Protein 6ZI1 (pdb70)

Foldseek 3Di:
DKKKKAFDWDDDVVVLVVLQVLQVVLQFHDDDDRMTIHPDDDVVSVVVSVVSCVVPPCVVVTTPDMDMDHDDPDDDCPVVPVD/DKKKKAFDWDQVHCLVVLQVLLVVLVFHDDDDRITIHPDDDVVSVVVSVVSCVVPPCSVVTTDDMDMDHDDPDDDCCVVPVD

Nearest PDB structures (foldseek):
  6zi1-assembly1_BBB  TM=1.012E+00  e=2.605E-17  Haemophilus influenzae 86-028NP
  6zi1-assembly1_AAA  TM=9.890E-01  e=9.672E-16  Haemophilus influenzae 86-028NP
  6zn8-assembly2_E  TM=9.075E-01  e=2.129E-12  Haemophilus influenzae 86-028NP
  6zi0-assembly1_AAA-2  TM=9.167E-01  e=3.181E-12  Haemophilus influenzae 86-028NP
  7tbz-assembly1_A  TM=5.473E-01  e=1.347E+00  Homo sapiens

Solvent-accessible surface area: 8570 Å² total; per-residue (Å²): 65,19,21,0,0,0,1,49,34,59,90,104,136,128,7,52,88,52,1,15,60,15,0,63,148,42,45,3,103,132,39,10,23,10,1,5,6,9,124,116,89,82,99,62,21,9,95,102,0,0,59,11,0,88,136,43,96,98,1,39,162,10,4,158,21,0,50,1,3,58,5,37,107,64,45,87,36,9,116,74,1,124,161,58,21,21,0,0,0,1,52,42,84,114,106,149,22,70,82,73,1,13,60,15,0,64,150,40,41,2,85,128,36,10,21,6,1,6,0,6,108,117,90,83,123,62,19,16,108,90,0,0,43,24,0,76,124,45,96,81,1,39,158,5,3,137,28,1,46,1,3,59,5,48,93,74,45,82,22,10,102,89,5,126,164

B-factor: mean 63.96, std 23.35, range [32.15, 194.79]

Radius of gyration: 16.06 Å; Cα contacts (8 Å, |Δi|>4): 309; chains: 2; bounding box: 37×44×25 Å

Structure (mmCIF, N/CA/C/O backbone):
data_6ZI1
#
_entry.id   6ZI1
#
_cell.length_a   84.380
_cell.length_b   84.380
_cell.length_c   49.480
_cell.angle_alpha   90.000
_cell.angle_beta   90.000
_cell.angle_gamma   120.000
#
_symmetry.space_group_name_H-M   'P 3 2 1'
#
loop_
_entity.id
_entity.type
_entity.pdbx_description
1 polymer 'Endoribonuclease VapD'
2 water water
#
loop_
_atom_site.group_PDB
_atom_site.id
_atom_site.type_symbol
_atom_site.label_atom_id
_atom_site.label_alt_id
_atom_site.label_comp_id
_atom_site.label_asym_id
_atom_site.label_entity_id
_atom_site.label_seq_id
_atom_site.pdbx_PDB_ins_code
_atom_site.Cartn_x
_atom_site.Cartn_y
_atom_site.Cartn_z
_atom_site.occupancy
_atom_site.B_iso_or_equiv
_atom_site.auth_seq_id
_atom_site.auth_comp_id
_atom_site.auth_asym_id
_atom_site.auth_atom_id
_atom_site.pdbx_PDB_model_num
ATOM 1 N N . ALA A 1 2 ? 34.529 -21.999 3.764 1.000 70.608 0 ALA AAA N 1
ATOM 2 C CA . ALA A 1 2 ? 34.685 -23.132 4.739 1.000 69.993 0 ALA AAA CA 1
ATOM 3 C C . ALA A 1 2 ? 33.396 -23.960 4.798 1.000 60.817 0 ALA AAA C 1
ATOM 4 O O . ALA A 1 2 ? 32.363 -23.471 4.275 1.000 61.573 0 ALA AAA O 1
ATOM 6 N N . MET A 1 3 ? 33.448 -25.161 5.401 1.000 59.438 1 MET AAA N 1
ATOM 7 C CA . MET A 1 3 ? 32.256 -26.039 5.598 1.000 52.479 1 MET AAA CA 1
ATOM 8 C C . MET A 1 3 ? 31.553 -25.639 6.900 1.000 43.487 1 MET AAA C 1
ATOM 9 O O . MET A 1 3 ? 32.174 -25.785 7.950 1.000 41.770 1 MET AAA O 1
ATOM 14 N N . TYR A 1 4 ? 30.340 -25.075 6.810 1.000 38.851 2 TYR AAA N 1
ATOM 15 C CA . TYR A 1 4 ? 29.441 -24.775 7.955 1.000 40.037 2 TYR AAA CA 1
ATOM 16 C C . TYR A 1 4 ? 28.318 -25.805 7.960 1.000 38.097 2 TYR AAA C 1
ATOM 17 O O . TYR A 1 4 ? 27.988 -26.335 6.907 1.000 39.365 2 TYR AAA O 1
ATOM 26 N N . ALA A 1 5 ? 27.797 -26.100 9.148 1.000 38.745 3 ALA AAA N 1
ATOM 27 C CA . ALA A 1 5 ? 26.798 -27.151 9.406 1.000 38.110 3 ALA AAA CA 1
ATOM 28 C C . ALA A 1 5 ? 25.798 -26.618 10.422 1.000 40.739 3 ALA AAA C 1
ATOM 29 O O . ALA A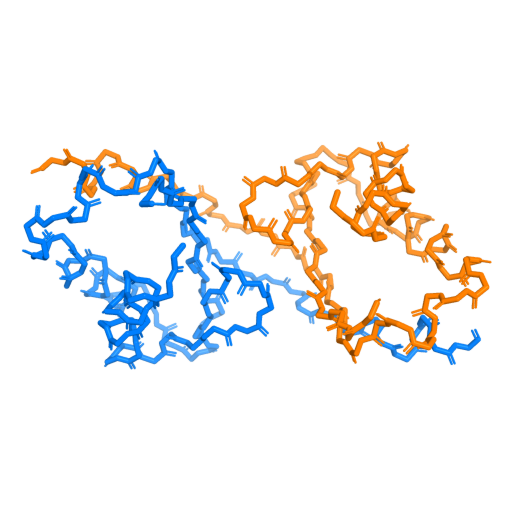 1 5 ? 26.177 -25.792 11.254 1.000 40.927 3 ALA AAA O 1
ATOM 31 N N . ILE A 1 6 ? 24.544 -27.026 10.289 1.000 38.583 4 ILE AAA N 1
ATOM 32 C CA . ILE A 1 6 ? 23.487 -26.726 11.281 1.000 37.013 4 ILE AAA CA 1
ATOM 33 C C . ILE A 1 6 ? 22.911 -28.071 11.711 1.000 40.306 4 ILE AAA C 1
ATOM 34 O O . ILE A 1 6 ? 22.722 -28.941 10.837 1.000 43.054 4 ILE AAA O 1
ATOM 39 N N . ALA A 1 7 ? 22.788 -28.288 13.020 1.000 42.098 5 ALA AAA N 1
ATOM 40 C CA . ALA A 1 7 ? 22.204 -29.519 13.594 1.000 43.665 5 ALA AAA CA 1
ATOM 41 C C . ALA A 1 7 ? 21.167 -29.098 14.621 1.000 46.755 5 ALA AAA C 1
ATOM 42 O O . ALA A 1 7 ? 21.416 -28.127 15.344 1.000 49.230 5 ALA AAA O 1
ATOM 44 N N . PHE A 1 8 ? 20.041 -29.793 14.693 1.000 50.133 6 PHE AAA N 1
ATOM 45 C CA . PHE A 1 8 ? 19.004 -29.460 15.697 1.000 50.609 6 PHE AAA CA 1
ATOM 46 C C . PHE A 1 8 ? 18.289 -30.716 16.217 1.000 51.766 6 PHE AAA C 1
ATOM 47 O O . PHE A 1 8 ? 18.460 -31.810 15.685 1.000 55.663 6 PHE AAA O 1
ATOM 55 N N . ASN A 1 9 ? 17.589 -30.528 17.333 1.000 57.475 7 ASN AAA N 1
ATOM 56 C CA . ASN A 1 9 ? 16.599 -31.450 17.940 1.000 59.936 7 ASN AAA CA 1
ATOM 57 C C . ASN A 1 9 ? 15.240 -30.746 17.874 1.000 56.425 7 ASN AAA C 1
ATOM 58 O O . ASN A 1 9 ? 15.166 -29.573 18.295 1.000 57.239 7 ASN AAA O 1
ATOM 63 N N . LEU A 1 10 ? 14.234 -31.437 17.339 1.000 60.051 8 LEU AAA N 1
ATOM 64 C CA . LEU A 1 10 ? 12.803 -31.022 17.274 1.000 74.753 8 LEU AAA CA 1
ATOM 65 C C . LEU A 1 10 ? 11.981 -31.791 18.319 1.000 72.555 8 LEU AAA C 1
ATOM 66 O O . LEU A 1 10 ? 12.455 -32.842 18.804 1.000 64.652 8 LEU AAA O 1
ATOM 71 N N . VAL A 1 11 ? 10.787 -31.286 18.632 1.000 85.429 9 VAL AAA N 1
ATOM 72 C CA . VAL A 1 11 ? 9.848 -31.876 19.636 1.000 102.606 9 VAL AAA CA 1
ATOM 73 C C . VAL A 1 11 ? 8.504 -32.193 18.974 1.000 118.537 9 VAL AAA C 1
ATOM 74 O O . VAL A 1 11 ? 7.732 -32.966 19.579 1.000 136.455 9 VAL AAA O 1
ATOM 78 N N . VAL A 1 12 ? 8.238 -31.611 17.797 1.000 127.893 10 VAL AAA N 1
ATOM 79 C CA . VAL A 1 12 ? 6.967 -31.753 17.022 1.000 131.174 10 VAL AAA CA 1
ATOM 80 C C . VAL A 1 12 ? 6.476 -33.207 17.100 1.000 133.837 10 VAL AAA C 1
ATOM 81 O O . VAL A 1 12 ? 7.341 -34.111 17.119 1.000 136.411 10 VAL AAA O 1
ATOM 85 N N . VAL A 1 23 ? 8.554 -35.677 13.274 1.000 119.565 21 VAL AAA N 1
ATOM 86 C CA . VAL A 1 23 ? 7.613 -35.339 12.163 1.000 122.975 21 VAL AAA CA 1
ATOM 87 C C . VAL A 1 23 ? 8.444 -35.024 10.907 1.000 126.320 21 VAL AAA C 1
ATOM 88 O O . VAL A 1 23 ? 9.694 -35.024 11.001 1.000 122.328 21 VAL AAA O 1
ATOM 92 N N . GLN A 1 24 ? 7.784 -34.842 9.758 1.000 119.798 22 GLN AAA N 1
ATOM 93 C CA . GLN A 1 24 ? 8.449 -34.623 8.447 1.000 110.304 22 GLN AAA CA 1
ATOM 94 C C . GLN A 1 24 ? 8.183 -33.199 7.934 1.000 102.709 22 GLN AAA C 1
ATOM 95 O O . GLN A 1 24 ? 9.084 -32.670 7.241 1.000 88.608 22 GLN AAA O 1
ATOM 101 N N . GLU A 1 25 ? 7.020 -32.603 8.239 1.000 93.294 23 GLU AAA N 1
ATOM 102 C CA . GLU A 1 25 ? 6.622 -31.266 7.711 1.000 92.792 23 GLU AAA CA 1
ATOM 103 C C . GLU A 1 25 ? 7.590 -30.188 8.228 1.000 97.107 23 GLU AAA C 1
ATOM 104 O O . GLU A 1 25 ? 8.204 -29.494 7.392 1.000 99.177 23 GLU AAA O 1
ATOM 110 N N . ALA A 1 26 ? 7.731 -30.048 9.547 1.000 88.209 24 ALA AAA N 1
ATOM 111 C CA . ALA A 1 26 ? 8.691 -29.118 10.187 1.000 87.507 24 ALA AAA CA 1
ATOM 112 C C . ALA A 1 26 ? 10.092 -29.311 9.584 1.000 73.104 24 ALA AAA C 1
ATOM 113 O O . ALA A 1 26 ? 10.717 -28.314 9.182 1.000 77.245 24 ALA AAA O 1
ATOM 115 N N . TYR A 1 27 ? 10.563 -30.553 9.498 1.000 70.361 25 TYR AAA N 1
ATOM 116 C CA . TYR A 1 27 ? 11.854 -30.909 8.851 1.000 71.136 25 TYR AAA CA 1
ATOM 117 C C . TYR A 1 27 ? 11.870 -30.401 7.401 1.000 69.668 25 TYR AAA C 1
ATOM 118 O O . TYR A 1 27 ? 12.952 -30.018 6.903 1.000 65.844 25 TYR AAA O 1
ATOM 127 N N . THR A 1 28 ? 10.704 -30.402 6.749 1.000 62.124 26 THR AAA N 1
ATOM 128 C CA . THR A 1 28 ? 10.503 -29.943 5.354 1.000 60.099 26 THR AAA CA 1
ATOM 129 C C . THR A 1 28 ? 10.631 -28.419 5.326 1.000 50.290 26 THR AAA C 1
ATOM 130 O O . THR A 1 28 ? 11.384 -27.912 4.483 1.000 54.773 26 THR AAA O 1
ATOM 134 N N . ASP A 1 29 ? 9.896 -27.722 6.186 1.000 50.100 27 ASP AAA N 1
ATOM 135 C CA . ASP A 1 29 ? 9.806 -26.239 6.165 1.000 54.947 27 ASP AAA CA 1
ATOM 136 C C . ASP A 1 29 ? 11.158 -25.651 6.579 1.000 51.204 27 ASP AAA C 1
ATOM 137 O O . ASP A 1 29 ? 11.558 -24.631 5.999 1.000 52.869 27 ASP AAA O 1
ATOM 142 N N . ILE A 1 30 ? 11.846 -26.286 7.529 1.000 48.681 28 ILE AAA N 1
ATOM 143 C CA . ILE A 1 30 ? 13.177 -25.815 8.006 1.000 48.890 28 ILE AAA CA 1
ATOM 144 C C . ILE A 1 30 ? 14.170 -26.044 6.867 1.000 42.493 28 ILE AAA C 1
ATOM 145 O O . ILE A 1 30 ? 14.800 -25.078 6.468 1.000 39.495 28 ILE AAA O 1
ATOM 150 N N . GLY A 1 31 ? 14.242 -27.274 6.346 1.000 43.315 29 GLY AAA N 1
ATOM 151 C CA . GLY A 1 31 ? 15.049 -27.657 5.170 1.000 40.036 29 GLY AAA CA 1
ATOM 152 C C . GLY A 1 31 ? 14.838 -26.704 4.006 1.000 40.916 29 GLY AAA C 1
ATOM 153 O O . GLY A 1 31 ? 15.832 -26.366 3.325 1.000 44.406 29 GLY AAA O 1
ATOM 154 N N . ALA A 1 32 ? 13.602 -26.256 3.787 1.000 40.450 30 ALA AAA N 1
ATOM 155 C CA . ALA A 1 32 ? 13.256 -25.318 2.695 1.000 46.922 30 ALA AAA CA 1
ATOM 156 C C . ALA A 1 32 ? 13.961 -23.981 2.947 1.000 46.874 30 ALA AAA C 1
ATOM 157 O O . ALA A 1 32 ? 14.644 -23.470 2.006 1.000 48.731 30 ALA AAA O 1
ATOM 159 N N . VAL A 1 33 ? 13.826 -23.432 4.164 1.000 45.540 31 VAL AAA N 1
ATOM 160 C CA . VAL A 1 33 ? 14.480 -22.136 4.530 1.000 43.672 31 VAL AAA CA 1
ATOM 161 C C . VAL A 1 33 ? 15.994 -22.302 4.365 1.000 40.540 31 VAL AAA C 1
ATOM 162 O O . VAL A 1 33 ? 16.638 -21.446 3.715 1.000 43.656 31 VAL AAA O 1
ATOM 166 N N . LEU A 1 34 ? 16.546 -23.394 4.880 1.000 38.133 32 LEU AAA N 1
ATOM 167 C CA . LEU A 1 34 ? 18.010 -23.602 4.862 1.000 38.692 32 LEU AAA CA 1
ATOM 168 C C . LEU A 1 34 ? 18.477 -23.796 3.422 1.000 39.013 32 LEU AAA C 1
ATOM 169 O O . LEU A 1 34 ? 19.543 -23.234 3.097 1.000 38.805 32 LEU AAA O 1
ATOM 1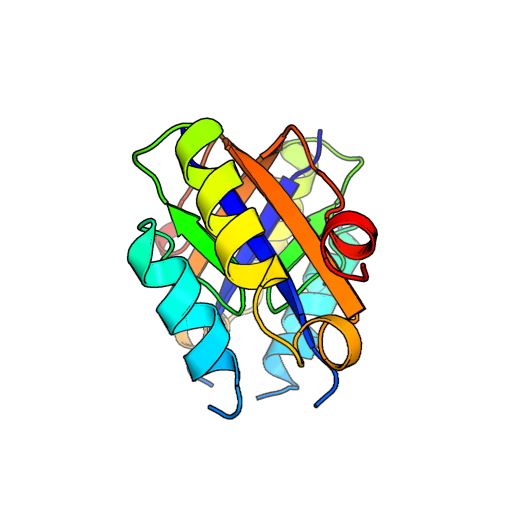74 N N . ALA A 1 35 ? 17.708 -24.499 2.571 1.000 37.123 33 ALA AAA N 1
ATOM 175 C CA . ALA A 1 35 ? 18.099 -24.731 1.158 1.000 37.999 33 ALA AAA CA 1
ATOM 176 C C . ALA A 1 35 ? 18.318 -23.384 0.445 1.000 38.648 33 ALA AAA C 1
ATOM 177 O O . ALA A 1 35 ? 19.271 -23.255 -0.351 1.000 40.530 33 ALA AAA O 1
ATOM 179 N N . LYS A 1 36 ? 17.492 -22.392 0.744 1.000 37.921 34 LYS AAA N 1
ATOM 180 C CA . LYS A 1 36 ? 17.618 -21.028 0.180 1.000 43.631 34 LYS AAA CA 1
ATOM 181 C C . LYS A 1 36 ? 19.033 -20.461 0.386 1.000 42.886 34 LYS AAA C 1
ATOM 182 O O . LYS A 1 36 ? 19.401 -19.595 -0.392 1.000 40.405 34 LYS AAA O 1
ATOM 188 N N . PHE A 1 37 ? 19.780 -20.890 1.414 1.000 41.408 35 PHE AAA N 1
ATOM 189 C CA . PHE A 1 37 ? 21.146 -20.388 1.722 1.000 40.830 35 PHE AAA CA 1
ATOM 190 C C . PHE A 1 37 ? 22.191 -21.482 1.463 1.000 42.581 35 PHE AAA C 1
ATOM 191 O O . PHE A 1 37 ? 23.326 -21.378 1.991 1.000 38.558 35 PHE AAA O 1
ATOM 199 N N . GLY A 1 38 ? 21.850 -22.483 0.644 1.000 42.981 36 GLY AAA N 1
ATOM 200 C CA . GLY A 1 38 ? 22.794 -23.545 0.226 1.000 45.009 36 GLY AAA CA 1
ATOM 201 C C . GLY A 1 38 ? 23.062 -24.624 1.285 1.000 45.034 36 GLY AAA C 1
ATOM 202 O O . GLY A 1 38 ? 24.032 -25.388 1.103 1.000 47.416 36 GLY AAA O 1
ATOM 203 N N . PHE A 1 39 ? 22.258 -24.727 2.344 1.000 44.773 37 PHE AAA N 1
ATOM 204 C CA . PHE A 1 39 ? 22.429 -25.776 3.384 1.000 44.186 37 PHE AAA CA 1
ATOM 205 C C . PHE A 1 39 ? 21.527 -26.964 3.071 1.000 48.819 37 PHE AAA C 1
ATOM 206 O O . PHE A 1 39 ? 20.299 -26.808 3.232 1.000 52.555 37 PHE AAA O 1
ATOM 214 N N . VAL A 1 40 ? 22.122 -28.105 2.705 1.000 51.402 38 VAL AAA N 1
ATOM 215 C CA . VAL A 1 40 ? 21.382 -29.332 2.281 1.000 55.989 38 VAL AAA CA 1
ATOM 216 C C . VAL A 1 40 ? 21.536 -30.417 3.362 1.000 50.348 38 VAL AAA C 1
ATOM 217 O O . VAL A 1 40 ? 22.616 -30.510 3.957 1.000 44.538 38 VAL AAA O 1
ATOM 221 N N . ARG A 1 41 ? 20.479 -31.184 3.646 1.000 50.173 39 ARG AAA N 1
ATOM 222 C CA . ARG A 1 41 ? 20.534 -32.297 4.635 1.000 55.551 39 ARG AAA CA 1
ATOM 223 C C . ARG A 1 41 ? 21.489 -33.384 4.113 1.000 52.746 39 ARG AAA C 1
ATOM 224 O O . ARG A 1 41 ? 21.242 -33.910 3.030 1.000 49.161 39 ARG AAA O 1
ATOM 232 N N . THR A 1 42 ? 22.547 -33.683 4.871 1.000 52.865 40 THR AAA N 1
ATOM 233 C CA . THR A 1 42 ? 23.730 -34.464 4.435 1.000 63.327 40 THR AAA CA 1
ATOM 234 C C . THR A 1 42 ? 23.681 -35.853 5.079 1.000 63.925 40 THR AAA C 1
ATOM 235 O O . THR A 1 42 ? 23.789 -36.825 4.332 1.000 73.302 40 THR AAA O 1
ATOM 239 N N . GLN A 1 43 ? 23.525 -35.940 6.401 1.000 68.265 41 GLN AAA N 1
ATOM 240 C CA . GLN A 1 43 ? 23.705 -37.212 7.156 1.000 74.455 41 GLN AAA CA 1
ATOM 241 C C . GLN A 1 43 ? 22.972 -37.109 8.493 1.000 79.884 41 GLN AAA C 1
ATOM 242 O O . GLN A 1 43 ? 23.610 -36.730 9.487 1.000 97.083 41 GLN AAA O 1
ATOM 248 N N . GLY A 1 44 ? 21.684 -37.447 8.498 1.000 82.743 42 GLY AAA N 1
ATOM 249 C CA . GLY A 1 44 ? 20.809 -37.350 9.676 1.000 83.139 42 GLY AAA CA 1
ATOM 250 C C . GLY A 1 44 ? 20.004 -36.075 9.613 1.000 79.124 42 GLY AAA C 1
ATOM 251 O O . GLY A 1 44 ? 19.495 -35.792 8.531 1.000 87.883 42 GLY AAA O 1
ATOM 252 N N . SER A 1 45 ? 19.909 -35.352 10.733 1.000 75.631 43 SER AAA N 1
ATOM 253 C CA . SER A 1 45 ? 19.301 -33.997 10.878 1.000 72.493 43 SER AAA CA 1
ATOM 254 C C . SER A 1 45 ? 20.399 -32.917 10.788 1.000 60.724 43 SER AAA C 1
ATOM 255 O O . SER A 1 45 ? 20.250 -31.837 11.416 1.000 61.699 43 SER AAA O 1
ATOM 258 N N . LEU A 1 46 ? 21.450 -33.216 10.021 1.000 53.673 44 LEU AAA N 1
ATOM 259 C CA . LEU A 1 46 ? 22.644 -32.370 9.781 1.000 53.972 44 LEU AAA CA 1
ATOM 260 C C . LEU A 1 46 ? 22.534 -31.695 8.403 1.000 51.095 44 LEU AAA C 1
ATOM 261 O O . LEU A 1 46 ? 22.534 -32.400 7.380 1.000 56.088 44 LEU AAA O 1
ATOM 266 N N . TYR A 1 47 ? 22.459 -30.368 8.368 1.000 45.076 45 TYR AAA N 1
ATOM 267 C CA . TYR A 1 47 ? 22.465 -29.572 7.118 1.000 43.779 45 TYR AAA CA 1
ATOM 268 C C . TYR A 1 47 ? 23.839 -28.925 6.942 1.000 42.227 45 TYR AAA C 1
ATOM 269 O O . TYR A 1 47 ? 24.328 -28.269 7.873 1.000 46.329 45 TYR AAA O 1
ATOM 278 N N . THR A 1 48 ? 24.449 -29.102 5.769 1.000 41.566 46 THR AAA N 1
ATOM 279 C CA . THR A 1 48 ? 25.791 -28.571 5.444 1.000 38.304 46 THR AAA CA 1
ATOM 280 C C . THR A 1 48 ? 25.771 -27.737 4.169 1.000 39.520 46 THR AAA C 1
ATOM 281 O O . THR A 1 48 ? 24.925 -27.960 3.296 1.000 43.016 46 THR AAA O 1
ATOM 285 N N . ASN A 1 49 ? 26.700 -26.792 4.133 1.000 42.187 47 ASN AAA N 1
ATOM 286 C CA . ASN A 1 49 ? 27.039 -25.904 3.006 1.000 41.093 47 ASN AAA CA 1
ATOM 287 C C . ASN A 1 49 ? 28.565 -25.844 2.987 1.000 48.089 47 ASN AAA C 1
ATOM 288 O O . ASN A 1 49 ? 29.150 -25.323 3.982 1.000 46.685 47 ASN AAA O 1
ATOM 293 N N . MET A 1 50 ? 29.180 -26.365 1.926 1.000 52.371 48 MET AAA N 1
ATOM 294 C CA . MET A 1 50 ? 30.654 -26.506 1.799 1.000 62.855 48 MET AAA CA 1
ATOM 295 C C . MET A 1 50 ? 3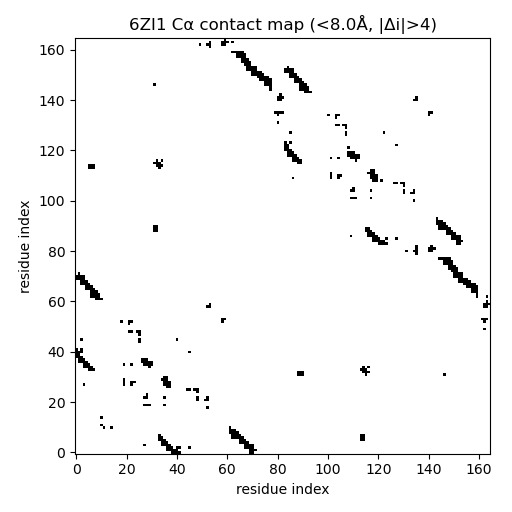1.268 -25.242 1.208 1.000 58.018 48 MET AAA C 1
ATOM 296 O O . MET A 1 50 ? 32.488 -25.206 1.083 1.000 63.713 48 MET AAA O 1
ATOM 301 N N . ASN A 1 51 ? 30.462 -24.248 0.854 1.000 62.634 49 ASN AAA N 1
ATOM 302 C CA . ASN A 1 51 ? 30.931 -23.119 0.016 1.000 70.948 49 ASN AAA CA 1
ATOM 303 C C . ASN A 1 51 ? 31.082 -21.886 0.895 1.000 76.423 49 ASN AAA C 1
ATOM 304 O O . ASN A 1 51 ? 32.226 -21.480 1.131 1.000 90.626 49 ASN AAA O 1
ATOM 309 N N . GLU A 1 52 ? 29.960 -21.363 1.386 1.000 70.225 50 GLU AAA N 1
ATOM 310 C CA . GLU A 1 52 ? 29.809 -19.936 1.758 1.000 66.085 50 GLU AAA CA 1
ATOM 311 C C . GLU A 1 52 ? 30.498 -19.676 3.109 1.000 62.002 50 GLU AAA C 1
ATOM 312 O O . GLU A 1 52 ? 31.134 -20.602 3.677 1.000 56.761 50 GLU AAA O 1
ATOM 318 N N . ASP A 1 53 ? 30.370 -18.434 3.580 1.000 51.407 51 ASP AAA N 1
ATOM 319 C CA . ASP A 1 53 ? 31.066 -17.848 4.748 1.000 47.706 51 ASP AAA CA 1
ATOM 320 C C . ASP A 1 53 ? 30.066 -17.668 5.899 1.000 44.972 51 ASP AAA C 1
ATOM 321 O O . ASP A 1 53 ? 28.950 -18.222 5.839 1.000 47.453 51 ASP AAA O 1
ATOM 326 N N . MET A 1 54 ? 30.449 -16.901 6.911 1.000 42.426 52 MET AAA N 1
ATOM 327 C CA . MET A 1 54 ? 29.644 -16.669 8.132 1.000 42.697 52 MET AAA CA 1
ATOM 328 C C . MET A 1 54 ? 28.441 -15.792 7.820 1.000 39.308 52 MET AAA C 1
ATOM 329 O O . MET A 1 54 ? 27.420 -16.016 8.464 1.000 41.692 52 MET AAA O 1
ATOM 334 N N . ALA A 1 55 ? 28.534 -14.826 6.905 1.000 40.997 53 ALA AAA N 1
ATOM 335 C CA . ALA A 1 55 ? 27.396 -13.905 6.646 1.000 43.011 53 ALA AAA CA 1
ATOM 336 C C . ALA A 1 55 ? 26.215 -14.726 6.122 1.000 39.711 53 ALA AAA C 1
ATOM 337 O O . ALA A 1 55 ? 25.097 -14.500 6.564 1.000 39.761 53 ALA AAA O 1
ATOM 339 N N . ASN A 1 56 ? 26.513 -15.697 5.262 1.000 37.808 54 ASN AAA N 1
ATOM 340 C CA . ASN A 1 56 ? 25.544 -16.636 4.657 1.000 35.941 54 ASN AAA CA 1
ATOM 341 C C . ASN A 1 56 ? 24.917 -17.483 5.760 1.000 36.068 54 ASN AAA C 1
ATOM 342 O O . ASN A 1 56 ? 23.680 -17.544 5.797 1.000 39.925 54 ASN AAA O 1
ATOM 347 N N . LEU A 1 57 ? 25.721 -18.077 6.653 1.000 35.771 55 LEU AAA N 1
ATOM 348 C CA . LEU A 1 57 ? 25.185 -18.843 7.811 1.000 36.009 55 LEU AAA CA 1
ATOM 349 C C . LEU A 1 57 ? 24.268 -17.933 8.628 1.000 36.857 55 LEU AAA C 1
ATOM 350 O O . LEU A 1 57 ? 23.163 -18.379 8.989 1.000 32.149 55 LEU AAA O 1
ATOM 355 N N . PHE A 1 58 ? 24.670 -16.682 8.867 1.000 39.576 56 PHE AAA N 1
ATOM 356 C CA . PHE A 1 58 ? 23.865 -15.736 9.682 1.000 41.695 56 PHE AAA CA 1
ATOM 357 C C . PHE A 1 58 ? 22.545 -15.418 8.975 1.000 41.306 56 PHE AAA C 1
ATOM 358 O O . PHE A 1 58 ? 21.509 -15.332 9.679 1.000 42.787 56 PHE AAA O 1
A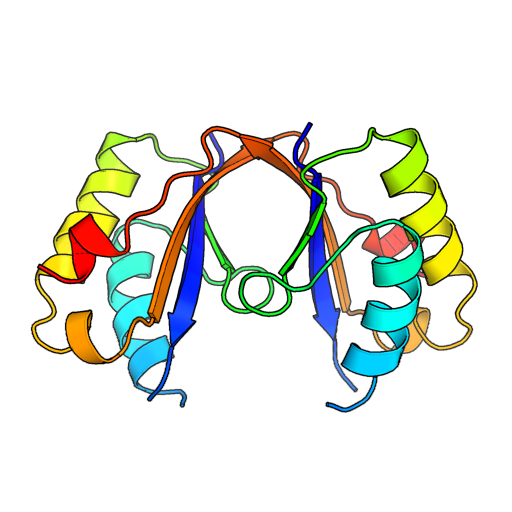TOM 366 N N . GLN A 1 59 ? 22.533 -15.295 7.646 1.000 43.261 57 GLN AAA N 1
ATOM 367 C CA . GLN A 1 59 ? 21.258 -15.039 6.913 1.000 45.711 57 GLN AAA CA 1
ATOM 368 C C . GLN A 1 59 ? 20.334 -16.254 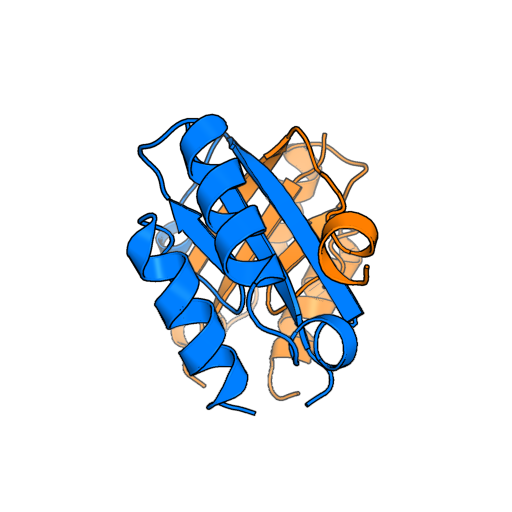7.062 1.000 41.896 57 GLN AAA C 1
ATOM 369 O O . GLN A 1 59 ? 19.139 -16.042 7.377 1.000 44.304 57 GLN AAA O 1
ATOM 375 N N . ALA A 1 60 ? 20.869 -17.475 6.921 1.000 38.042 58 ALA AAA N 1
ATOM 376 C CA . ALA A 1 60 ? 20.117 -18.727 7.167 1.000 38.029 58 ALA AAA CA 1
ATOM 377 C C . ALA A 1 60 ? 19.447 -18.675 8.549 1.000 41.071 58 ALA AAA C 1
ATOM 378 O O . ALA A 1 60 ? 18.239 -18.980 8.630 1.000 37.549 58 ALA AAA O 1
ATOM 380 N N . MET A 1 61 ? 20.192 -18.273 9.592 1.000 41.036 59 MET AAA N 1
ATOM 381 C CA . MET A 1 61 ? 19.731 -18.289 11.011 1.000 39.987 59 MET AAA CA 1
ATOM 382 C C . MET A 1 61 ? 18.695 -17.179 11.235 1.000 42.234 59 MET AAA C 1
ATOM 383 O O . MET A 1 61 ? 17.697 -17.461 11.927 1.000 42.647 59 MET AAA O 1
ATOM 388 N N . ASN A 1 62 ? 18.888 -15.994 10.641 1.000 40.251 60 ASN AAA N 1
ATOM 389 C CA . ASN A 1 62 ? 17.840 -14.937 10.610 1.000 42.628 60 ASN AAA CA 1
ATOM 390 C C . ASN A 1 62 ? 16.577 -15.449 9.898 1.000 42.045 60 ASN AAA C 1
ATOM 391 O O . ASN A 1 62 ? 15.474 -15.180 10.401 1.000 40.255 60 ASN AAA O 1
ATOM 396 N N . ALA A 1 63 ? 16.710 -16.133 8.762 1.000 43.136 61 ALA AAA N 1
ATOM 397 C CA . ALA A 1 63 ? 15.547 -16.634 7.991 1.000 41.494 61 ALA AAA CA 1
ATOM 398 C C . ALA A 1 63 ? 14.754 -17.600 8.868 1.000 44.529 61 ALA AAA C 1
ATOM 399 O O . ALA A 1 63 ? 13.527 -17.439 8.954 1.000 48.992 61 ALA AAA O 1
ATOM 401 N N . LEU A 1 64 ? 15.432 -18.516 9.567 1.000 47.601 62 LEU AAA N 1
ATOM 402 C CA . LEU A 1 64 ? 14.773 -19.445 10.521 1.000 48.717 62 LEU AAA CA 1
ATOM 403 C C . LEU A 1 64 ? 14.011 -18.645 11.592 1.000 58.969 62 LEU AAA C 1
ATOM 404 O O . LEU A 1 64 ? 12.822 -18.944 11.806 1.000 61.899 62 LEU AAA O 1
ATOM 409 N N . LYS A 1 65 ? 14.671 -17.696 12.271 1.000 65.907 63 LYS AAA N 1
ATOM 410 C CA . LYS A 1 65 ? 14.051 -16.844 13.328 1.000 76.620 63 LYS AAA CA 1
ATOM 411 C C . LYS A 1 65 ? 12.702 -16.293 12.853 1.000 76.244 63 LYS AAA C 1
ATOM 412 O O . LYS A 1 65 ? 11.791 -16.188 13.682 1.000 78.173 63 LYS AAA O 1
ATOM 418 N N . GLN A 1 66 ? 12.634 -15.863 11.595 1.000 74.438 64 GLN AAA N 1
ATOM 419 C CA . GLN A 1 66 ? 11.416 -15.282 10.984 1.000 79.038 64 GLN AAA CA 1
ATOM 420 C C . GLN A 1 66 ? 10.245 -16.257 11.206 1.000 77.167 64 GLN AAA C 1
ATOM 421 O O . GLN A 1 66 ? 9.173 -15.778 11.607 1.000 84.330 64 GLN AAA O 1
ATOM 427 N N . LEU A 1 67 ? 10.437 -17.570 11.020 1.000 76.022 65 LEU AAA N 1
ATOM 428 C CA . LEU A 1 67 ? 9.360 -18.590 11.210 1.000 77.212 65 LEU AAA CA 1
ATOM 429 C C . LEU A 1 67 ? 8.811 -18.539 12.645 1.000 84.093 65 LEU AAA C 1
ATOM 430 O O . LEU A 1 67 ? 9.468 -19.099 13.528 1.000 81.656 65 LEU AAA O 1
ATOM 435 N N . ALA A 1 68 ? 7.624 -17.954 12.861 1.000 97.290 66 ALA AAA N 1
ATOM 436 C CA . ALA A 1 68 ? 6.987 -17.738 14.191 1.000 95.729 66 ALA AAA CA 1
ATOM 437 C C . ALA A 1 68 ? 6.955 -19.023 15.041 1.000 91.809 66 ALA AAA C 1
ATOM 438 O O . ALA A 1 68 ? 7.169 -18.915 16.262 1.000 93.650 66 ALA AAA O 1
ATOM 440 N N . TRP A 1 69 ? 6.719 -20.192 14.437 1.000 78.704 67 TRP AAA N 1
ATOM 441 C CA . TRP A 1 69 ? 6.487 -21.469 15.167 1.000 78.527 67 TRP AAA CA 1
ATOM 442 C C . TRP A 1 69 ? 7.794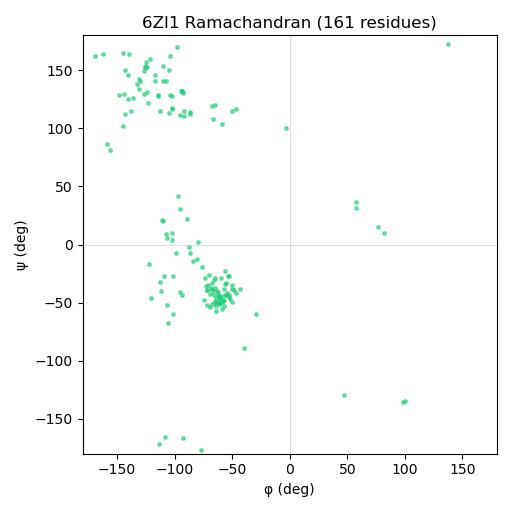 -22.178 15.561 1.000 79.458 67 TRP AAA C 1
ATOM 443 O O . TRP A 1 69 ? 7.704 -23.142 16.356 1.000 71.988 67 TRP AAA O 1
ATOM 454 N N . ILE A 1 70 ? 8.954 -21.794 15.011 1.000 71.545 68 ILE AAA N 1
ATOM 455 C CA 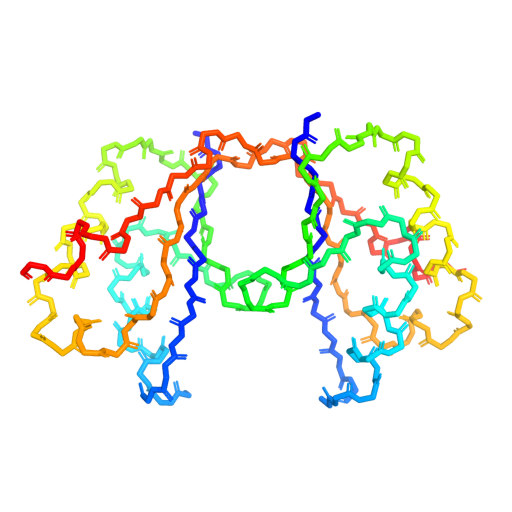. ILE A 1 70 ? 10.229 -22.551 15.231 1.000 69.944 68 ILE AAA CA 1
ATOM 456 C C . ILE A 1 70 ? 10.670 -22.482 16.705 1.000 69.830 68 ILE AAA C 1
ATOM 457 O O . ILE A 1 70 ? 11.357 -23.431 17.168 1.000 65.170 68 ILE AAA O 1
ATOM 462 N N . SER A 1 71 ? 10.352 -21.401 17.421 1.000 72.147 69 SER AAA N 1
ATOM 463 C CA . SER A 1 71 ? 10.814 -21.205 18.823 1.000 85.539 69 SER AAA CA 1
ATOM 464 C C . SER A 1 71 ? 10.200 -22.281 19.734 1.000 88.065 69 SER AAA C 1
ATOM 465 O O . SER A 1 71 ? 10.865 -22.651 20.723 1.000 89.969 69 SER AAA O 1
ATOM 468 N N . GLN A 1 72 ? 9.010 -22.794 19.393 1.000 91.530 70 GLN AAA N 1
ATOM 469 C CA . GLN A 1 72 ? 8.244 -23.763 20.225 1.000 99.528 70 GLN AAA CA 1
ATOM 470 C C . GLN A 1 72 ? 8.457 -25.200 19.729 1.000 98.237 70 GLN AAA C 1
ATOM 471 O O . GLN A 1 72 ? 7.971 -26.124 20.415 1.000 106.630 70 GLN AAA O 1
ATOM 477 N N . SER A 1 73 ? 9.138 -25.395 18.594 1.000 85.038 71 SER AAA N 1
ATOM 478 C CA . SER A 1 73 ? 9.414 -26.733 18.005 1.000 78.303 71 SER AAA CA 1
ATOM 479 C C . SER A 1 73 ? 10.897 -27.111 18.134 1.000 73.890 71 SER AAA C 1
ATOM 480 O O . SER A 1 73 ? 11.174 -28.327 18.118 1.000 70.080 71 SER AAA O 1
ATOM 483 N N . VAL A 1 74 ? 11.820 -26.138 18.204 1.000 70.555 72 VAL AAA N 1
ATOM 484 C CA . VAL A 1 74 ? 13.291 -26.411 18.336 1.000 72.541 72 VAL AAA CA 1
ATOM 485 C C . VAL A 1 74 ? 13.673 -26.443 19.826 1.000 66.169 72 VAL AAA C 1
ATOM 486 O O . VAL A 1 74 ? 13.585 -25.386 20.490 1.000 63.312 72 VAL AAA O 1
ATOM 490 N N . ARG A 1 75 ? 14.100 -27.609 20.325 1.000 66.948 73 ARG AAA N 1
ATOM 491 C CA . ARG A 1 75 ? 14.680 -27.761 21.692 1.000 70.149 73 ARG AAA CA 1
ATOM 492 C C . ARG A 1 75 ? 16.098 -27.190 21.690 1.000 66.171 73 ARG AAA C 1
ATOM 493 O O . ARG A 1 75 ? 16.438 -26.461 22.637 1.000 64.542 73 ARG AAA O 1
ATOM 501 N N . ASP A 1 76 ? 16.892 -27.567 20.681 1.000 58.574 74 ASP AAA N 1
ATOM 502 C CA . ASP A 1 76 ? 18.356 -27.350 20.645 1.000 57.560 74 ASP AAA CA 1
ATOM 503 C C . ASP A 1 76 ? 18.779 -27.144 19.193 1.000 58.916 74 ASP AAA C 1
ATOM 504 O O . ASP A 1 76 ? 18.410 -27.979 18.363 1.000 62.564 74 ASP AAA O 1
ATOM 509 N N . ILE A 1 77 ? 19.515 -26.072 18.894 1.000 50.725 75 ILE AAA N 1
ATOM 510 C CA . ILE A 1 77 ? 20.070 -25.843 17.530 1.000 44.649 75 ILE AAA CA 1
ATOM 511 C C . ILE A 1 77 ? 21.526 -25.380 17.661 1.000 45.449 75 ILE AAA C 1
ATOM 512 O O . ILE A 1 77 ? 21.795 -24.419 18.423 1.000 39.417 75 ILE AAA O 1
ATOM 517 N N . ARG A 1 78 ? 22.417 -26.095 16.970 1.000 40.551 76 ARG AAA N 1
ATOM 518 C CA . ARG A 1 78 ? 23.880 -25.894 16.963 1.000 43.735 76 ARG AAA CA 1
ATOM 519 C C . ARG A 1 78 ? 24.283 -25.515 15.544 1.000 44.241 76 ARG AAA C 1
ATOM 520 O O . ARG A 1 78 ? 23.718 -26.113 14.581 1.000 42.813 76 ARG AAA O 1
ATOM 528 N N . ALA A 1 79 ? 25.224 -24.575 15.410 1.000 38.187 77 ALA AAA N 1
ATOM 529 C CA . ALA A 1 79 ? 25.934 -24.351 14.129 1.000 37.708 77 ALA AAA CA 1
ATOM 530 C C . ALA A 1 79 ? 27.430 -24.410 14.423 1.000 36.183 77 ALA AAA C 1
ATOM 531 O O . ALA A 1 79 ? 27.855 -24.130 15.547 1.000 36.782 77 ALA AAA O 1
ATOM 533 N N . PHE A 1 80 ? 28.204 -24.849 13.459 1.000 34.595 78 PHE AAA N 1
ATOM 534 C CA . PHE A 1 80 ? 29.631 -25.100 13.703 1.000 41.182 78 PHE AAA CA 1
ATOM 535 C C . PHE A 1 80 ? 30.323 -25.154 12.363 1.000 39.675 78 PHE AAA C 1
ATOM 536 O O . PHE A 1 80 ? 29.634 -25.345 11.341 1.000 42.139 78 PHE AAA O 1
ATOM 544 N N . ARG A 1 81 ? 31.641 -25.040 12.415 1.000 43.099 79 ARG AAA N 1
ATOM 545 C CA . ARG A 1 81 ? 32.512 -25.342 11.265 1.000 47.166 79 ARG AAA CA 1
ATOM 546 C C . ARG A 1 81 ? 33.013 -26.788 11.348 1.000 44.492 79 ARG AAA C 1
ATOM 547 O O . ARG A 1 81 ? 33.505 -27.214 12.406 1.000 46.155 79 ARG AAA O 1
ATOM 555 N N . ILE A 1 82 ? 32.903 -27.485 10.226 1.000 40.361 80 ILE AAA N 1
ATOM 556 C CA . ILE A 1 82 ? 33.487 -28.826 9.996 1.000 44.355 80 ILE AAA CA 1
ATOM 557 C C . ILE A 1 82 ? 34.869 -28.677 9.345 1.000 49.837 80 ILE AAA C 1
ATOM 558 O O . ILE A 1 82 ? 34.982 -28.004 8.278 1.000 46.461 80 ILE AAA O 1
ATOM 563 N N . GLU A 1 83 ? 35.859 -29.364 9.912 1.000 52.710 81 GLU AAA N 1
ATOM 564 C CA . GLU A 1 83 ? 37.215 -29.509 9.326 1.000 55.560 81 GLU AAA CA 1
ATOM 565 C C . GLU A 1 83 ? 37.486 -31.000 9.143 1.000 48.842 81 GLU AAA C 1
ATOM 566 O O . GLU A 1 83 ? 36.805 -31.817 9.791 1.000 53.926 81 GLU AAA O 1
ATOM 572 N N . GLN A 1 84 ? 38.425 -31.324 8.272 1.000 48.866 82 GLN AAA N 1
ATOM 573 C CA . GLN A 1 84 ? 39.000 -32.675 8.135 1.000 49.744 82 GLN AAA CA 1
ATOM 574 C C . GLN A 1 84 ? 37.874 -33.657 7.837 1.000 49.347 82 GLN AAA C 1
ATOM 575 O O . GLN A 1 84 ? 37.949 -34.817 8.257 1.000 55.596 82 GLN AAA O 1
ATOM 581 N N . TRP A 1 85 ? 36.858 -33.177 7.143 1.000 44.793 83 TRP AAA N 1
ATOM 582 C CA . TRP A 1 85 ? 35.729 -33.987 6.633 1.000 44.619 83 TRP AAA CA 1
ATOM 583 C C . TRP A 1 85 ? 36.310 -35.242 5.975 1.000 42.946 83 TRP AAA C 1
ATOM 584 O O . TRP A 1 85 ? 37.054 -35.053 5.020 1.000 43.660 83 TRP AAA O 1
ATOM 595 N N . SER A 1 86 ? 36.035 -36.457 6.482 1.000 37.290 84 SER AAA N 1
ATOM 596 C CA . SER A 1 86 ? 36.728 -37.699 6.039 1.000 39.603 84 SER AAA CA 1
ATOM 597 C C . SER A 1 86 ? 35.710 -38.810 5.773 1.000 37.552 84 SER AAA C 1
ATOM 598 O O . SER A 1 86 ? 34.781 -38.985 6.570 1.000 36.309 84 SER AAA O 1
ATOM 601 N N . ASP A 1 87 ? 35.890 -39.560 4.699 1.000 37.046 85 ASP AAA N 1
ATOM 602 C CA . ASP A 1 87 ? 34.914 -40.597 4.290 1.000 40.867 85 ASP AAA CA 1
ATOM 603 C C . ASP A 1 87 ? 35.468 -41.960 4.697 1.000 40.508 85 ASP AAA C 1
ATOM 604 O O . ASP A 1 87 ? 36.541 -42.339 4.205 1.000 41.642 85 ASP AAA O 1
ATOM 609 N N . PHE A 1 88 ? 34.740 -42.643 5.579 1.000 43.522 86 PHE AAA N 1
ATOM 610 C CA . PHE A 1 88 ? 35.094 -43.937 6.200 1.000 42.425 86 PHE AAA CA 1
ATOM 611 C C . PHE A 1 88 ? 34.249 -45.069 5.615 1.000 43.227 86 PHE AAA C 1
ATOM 612 O O . PHE A 1 88 ? 34.342 -46.207 6.125 1.000 43.522 86 PHE AAA O 1
ATOM 620 N N . THR A 1 89 ? 33.447 -44.776 4.594 1.000 45.366 87 THR AAA N 1
ATOM 621 C CA . THR A 1 89 ? 32.521 -45.760 3.968 1.000 50.477 87 THR AAA CA 1
ATOM 622 C C . THR A 1 89 ? 33.332 -46.956 3.454 1.000 52.742 87 THR AAA C 1
ATOM 623 O O . THR A 1 89 ? 32.959 -48.099 3.786 1.000 48.867 87 THR AAA O 1
ATOM 627 N N . ASP A 1 90 ? 34.421 -46.707 2.714 1.000 54.418 88 ASP AAA N 1
ATOM 628 C CA . ASP A 1 90 ? 35.286 -47.793 2.179 1.000 61.846 88 ASP AAA CA 1
ATOM 629 C C . ASP A 1 90 ? 36.034 -48.467 3.343 1.000 64.726 88 ASP AAA C 1
ATOM 630 O O . ASP A 1 90 ? 36.048 -49.701 3.362 1.000 70.437 88 ASP AAA O 1
ATOM 635 N N . PHE A 1 91 ? 36.565 -47.699 4.306 1.000 64.319 89 PHE AAA N 1
ATOM 636 C CA . PHE A 1 91 ? 37.316 -48.179 5.502 1.000 65.075 89 PHE AAA CA 1
ATOM 637 C C . PHE A 1 91 ? 36.474 -49.177 6.303 1.000 69.094 89 PHE AAA C 1
ATOM 638 O O . PHE A 1 91 ? 37.078 -49.961 7.065 1.000 68.669 89 PHE AAA O 1
ATOM 646 N N . ILE A 1 92 ? 35.143 -49.114 6.150 1.000 69.914 90 ILE AAA N 1
ATOM 647 C CA . ILE A 1 92 ? 34.105 -49.872 6.914 1.000 73.078 90 ILE AAA CA 1
ATOM 648 C C . ILE A 1 92 ? 33.597 -51.063 6.083 1.000 82.081 90 ILE AAA C 1
ATOM 649 O O . ILE A 1 92 ? 33.173 -52.062 6.704 1.000 76.495 90 ILE AAA O 1
ATOM 654 N N . ARG A 1 93 ? 33.653 -50.981 4.744 1.000 97.169 91 ARG AAA N 1
ATOM 655 C CA . ARG A 1 93 ? 33.054 -51.975 3.803 1.000 97.143 91 ARG AAA CA 1
ATOM 656 C C . ARG A 1 93 ? 34.026 -53.113 3.446 1.000 96.440 91 ARG AAA C 1
ATOM 657 O O . ARG A 1 93 ? 33.800 -53.757 2.408 1.000 100.366 91 ARG AAA O 1
ATOM 665 N N . ASN A 1 94 ? 35.048 -53.377 4.261 1.000 100.007 92 ASN AAA N 1
ATOM 666 C CA . ASN A 1 94 ? 36.023 -54.480 4.036 1.000 107.541 92 ASN AAA CA 1
ATOM 667 C C . ASN A 1 94 ? 35.741 -55.591 5.051 1.000 108.258 92 ASN AAA C 1
ATOM 668 O O . ASN A 1 94 ? 34.998 -55.345 6.002 1.000 114.928 92 ASN AAA O 1
ATOM 673 N N . ALA B 1 2 ? 40.511 -32.488 20.772 1.000 83.558 0 ALA BBB N 1
ATOM 674 C CA . ALA B 1 2 ? 39.568 -31.603 20.002 1.000 80.725 0 ALA BBB CA 1
ATOM 675 C C . ALA B 1 2 ? 38.167 -32.226 20.010 1.000 68.661 0 ALA BBB C 1
ATOM 676 O O . ALA B 1 2 ? 38.036 -33.340 20.573 1.000 67.116 0 ALA BBB O 1
ATOM 678 N N . MET B 1 3 ? 37.171 -31.548 19.410 1.000 65.917 1 MET BBB N 1
ATOM 679 C CA . MET B 1 3 ? 35.793 -32.092 19.208 1.000 56.828 1 MET BBB CA 1
ATOM 680 C C . MET B 1 3 ? 35.746 -32.894 17.897 1.000 49.536 1 MET BBB C 1
ATOM 681 O O . MET B 1 3 ? 35.944 -32.295 16.827 1.000 46.698 1 MET BBB O 1
ATOM 686 N N . TYR B 1 4 ? 35.542 -34.214 17.979 1.000 41.411 2 TYR BBB N 1
ATOM 687 C CA . TYR B 1 4 ? 35.395 -35.118 16.812 1.000 42.068 2 TYR BBB CA 1
ATOM 688 C C . TYR B 1 4 ? 33.944 -35.584 16.757 1.000 37.908 2 TYR BBB C 1
ATOM 689 O O . TYR B 1 4 ? 33.264 -35.594 17.786 1.000 41.925 2 TYR BBB O 1
ATOM 698 N N . ALA B 1 5 ? 33.482 -35.931 15.566 1.000 37.047 3 ALA BBB N 1
ATOM 699 C CA . ALA B 1 5 ? 32.087 -36.351 15.313 1.000 37.061 3 ALA BBB CA 1
ATOM 700 C C . ALA B 1 5 ? 32.059 -37.460 14.267 1.000 37.430 3 ALA BBB C 1
ATOM 701 O O . ALA B 1 5 ? 32.963 -37.536 13.424 1.000 38.332 3 ALA BBB O 1
ATOM 703 N N . ILE B 1 6 ? 31.060 -38.317 14.379 1.000 37.576 4 ILE BBB N 1
ATOM 704 C CA . ILE B 1 6 ? 30.772 -39.419 13.428 1.000 36.631 4 ILE BBB CA 1
ATOM 705 C C . ILE B 1 6 ? 29.317 -39.249 13.014 1.000 39.049 4 ILE BBB C 1
ATOM 706 O O . ILE B 1 6 ? 28.485 -38.966 13.887 1.000 42.603 4 ILE BBB O 1
ATOM 711 N N . ALA B 1 7 ? 29.067 -39.249 11.711 1.000 43.286 5 ALA BBB N 1
ATOM 712 C CA . ALA B 1 7 ? 27.738 -39.090 11.086 1.000 45.207 5 ALA BBB CA 1
ATOM 713 C C . ALA B 1 7 ? 27.617 -40.207 10.069 1.000 46.721 5 ALA BBB C 1
ATOM 714 O O . ALA B 1 7 ? 28.600 -40.440 9.372 1.000 49.391 5 ALA BBB O 1
ATOM 716 N N . PHE B 1 8 ? 26.494 -40.910 10.041 1.000 53.320 6 PHE BBB N 1
ATOM 717 C CA . PHE B 1 8 ? 26.277 -42.025 9.085 1.000 58.127 6 PHE BBB CA 1
ATOM 718 C C . PHE B 1 8 ? 24.837 -41.997 8.545 1.000 59.134 6 PHE BBB C 1
ATOM 719 O O . PHE B 1 8 ? 23.985 -41.248 9.050 1.000 56.075 6 PHE BBB O 1
ATOM 727 N N . ASN B 1 9 ? 24.630 -42.733 7.453 1.000 65.605 7 ASN BBB N 1
ATOM 728 C CA . ASN B 1 9 ? 23.316 -43.022 6.821 1.000 68.949 7 ASN BBB CA 1
ATOM 729 C C . ASN B 1 9 ? 23.188 -44.544 6.779 1.000 64.772 7 ASN BBB C 1
ATOM 730 O O . ASN B 1 9 ? 24.109 -45.185 6.250 1.000 61.300 7 ASN BBB O 1
ATOM 735 N N . LEU B 1 10 ? 22.139 -45.082 7.398 1.000 73.707 8 LEU BBB N 1
ATOM 736 C CA . LEU B 1 10 ? 21.787 -46.527 7.377 1.000 83.432 8 LEU BBB CA 1
ATOM 737 C C . LEU B 1 10 ? 20.704 -46.787 6.324 1.000 82.657 8 LEU BBB C 1
ATOM 738 O O . LEU B 1 10 ? 20.135 -45.814 5.787 1.000 72.001 8 LEU BBB O 1
ATOM 743 N N . VAL B 1 11 ? 20.439 -48.068 6.062 1.000 94.042 9 VAL BBB N 1
ATOM 744 C CA . VAL B 1 11 ? 19.359 -48.550 5.151 1.000 105.232 9 VAL BBB CA 1
ATOM 745 C C . VAL B 1 11 ? 18.383 -49.435 5.942 1.000 114.645 9 VAL BBB C 1
ATOM 746 O O . VAL B 1 11 ? 17.155 -49.241 5.779 1.000 121.855 9 VAL BBB O 1
ATOM 750 N N . VAL B 1 12 ? 18.905 -50.365 6.755 1.000 122.664 10 VAL BBB N 1
ATOM 751 C CA . VAL B 1 12 ? 18.121 -51.407 7.490 1.000 122.691 10 VAL BBB CA 1
ATOM 752 C C . VAL B 1 12 ? 18.792 -51.656 8.848 1.000 115.488 10 VAL BBB C 1
ATOM 753 O O . VAL B 1 12 ? 19.990 -51.315 8.963 1.000 110.986 10 VAL BBB O 1
ATOM 757 N N . GLN B 1 24 ? 16.113 -48.064 19.256 1.000 118.771 22 GLN BBB N 1
ATOM 758 C CA . GLN B 1 24 ? 15.748 -47.834 17.836 1.000 124.019 22 GLN BBB CA 1
ATOM 759 C C . GLN B 1 24 ? 16.643 -48.693 16.927 1.000 125.818 22 GLN BBB C 1
ATOM 760 O O . GLN B 1 24 ? 17.810 -48.316 16.718 1.000 124.746 22 GLN BBB O 1
ATOM 762 N N . GLU B 1 25 ? 16.118 -49.827 16.448 1.000 117.640 23 GLU BBB N 1
ATOM 763 C CA . GLU B 1 25 ? 16.776 -50.748 15.477 1.000 109.393 23 GLU BBB CA 1
ATOM 764 C C . GLU B 1 25 ? 18.226 -51.032 15.912 1.000 102.947 23 GLU BBB C 1
ATOM 765 O O . GLU B 1 25 ? 18.409 -51.412 17.080 1.000 86.414 23 GLU BBB O 1
ATOM 771 N N . ALA B 1 26 ? 19.210 -50.884 15.011 1.000 101.632 24 ALA BBB N 1
ATOM 772 C CA . ALA B 1 26 ? 20.649 -51.150 15.255 1.000 92.304 24 ALA BBB CA 1
ATOM 773 C C . ALA B 1 26 ? 21.409 -49.831 15.474 1.000 84.738 24 ALA BBB C 1
ATOM 774 O O . ALA B 1 26 ? 22.639 -49.880 15.637 1.000 75.420 24 ALA BBB O 1
ATOM 776 N N . TYR B 1 27 ? 20.725 -48.683 15.507 1.000 81.736 25 TYR BBB N 1
ATOM 777 C CA . TYR B 1 27 ? 21.274 -47.422 16.085 1.000 82.789 25 TYR BBB CA 1
ATOM 778 C C . TYR B 1 27 ? 21.769 -47.691 17.518 1.000 78.023 25 TYR BBB C 1
ATOM 779 O O . TYR B 1 27 ? 22.681 -46.984 17.993 1.000 70.966 25 TYR BBB O 1
ATOM 788 N N . THR B 1 28 ? 21.166 -48.690 18.174 1.000 70.943 26 THR BBB N 1
ATOM 789 C CA . THR B 1 28 ? 21.514 -49.197 19.526 1.000 71.399 26 THR BBB CA 1
ATOM 790 C C . THR B 1 28 ? 22.923 -49.798 19.490 1.000 57.704 26 THR BBB C 1
ATOM 791 O O . THR B 1 28 ? 23.747 -49.400 20.327 1.000 58.032 26 THR BBB O 1
ATOM 795 N N . ASP B 1 29 ? 23.179 -50.721 18.566 1.000 56.138 27 ASP BBB N 1
ATOM 796 C CA . ASP B 1 29 ? 24.424 -51.537 18.532 1.000 58.182 27 ASP BBB CA 1
ATOM 797 C C . ASP B 1 29 ? 25.615 -50.674 18.104 1.000 50.811 27 ASP BBB C 1
ATOM 798 O O . ASP B 1 29 ? 26.701 -50.858 18.680 1.000 54.052 27 ASP BBB O 1
ATOM 803 N N . ILE B 1 30 ? 25.417 -49.768 17.151 1.000 46.165 28 ILE BBB N 1
ATOM 804 C CA . ILE B 1 30 ? 26.466 -48.816 16.683 1.000 50.676 28 ILE BBB CA 1
ATOM 805 C C . ILE B 1 30 ? 26.745 -47.865 17.843 1.000 46.330 28 ILE BBB C 1
ATOM 806 O O . ILE B 1 30 ? 27.925 -47.755 18.239 1.000 44.677 28 ILE BBB O 1
ATOM 811 N N . GLY B 1 31 ? 25.686 -47.277 18.406 1.000 43.569 29 GLY BBB N 1
ATOM 812 C CA . GLY B 1 31 ? 25.761 -46.356 19.557 1.000 43.648 29 GLY BBB CA 1
ATOM 813 C C . GLY B 1 31 ? 26.481 -46.971 20.741 1.000 41.344 29 GLY BBB C 1
ATOM 814 O O . GLY B 1 31 ? 27.298 -46.263 21.378 1.000 40.879 29 GLY BBB O 1
ATOM 815 N N . ALA B 1 32 ? 26.220 -48.248 21.028 1.000 40.282 30 ALA BBB N 1
ATOM 816 C CA . ALA B 1 32 ? 26.920 -48.980 22.110 1.000 41.463 30 ALA BBB CA 1
ATOM 817 C C . ALA B 1 32 ? 28.417 -49.005 21.791 1.000 42.472 30 ALA BBB C 1
ATOM 818 O O . ALA B 1 32 ? 29.208 -48.615 22.655 1.000 43.884 30 ALA BBB O 1
ATOM 820 N N . VAL B 1 33 ? 28.802 -49.421 20.579 1.000 44.154 31 VAL BBB N 1
ATOM 821 C CA . VAL B 1 33 ? 30.246 -49.480 20.213 1.000 40.979 31 VAL BBB CA 1
ATOM 822 C C . VAL B 1 33 ? 30.832 -48.082 20.397 1.000 39.052 31 VAL BBB C 1
ATOM 823 O O . VAL B 1 33 ? 31.865 -47.957 21.062 1.000 41.161 31 VAL BBB O 1
ATOM 827 N N . LEU B 1 34 ? 30.165 -47.052 19.882 1.000 38.306 32 LEU BBB N 1
ATOM 828 C CA . LEU B 1 34 ? 30.717 -45.674 19.898 1.000 38.141 32 LEU BBB CA 1
ATOM 829 C C . LEU B 1 34 ? 30.802 -45.150 21.337 1.000 39.680 32 LEU BBB C 1
ATOM 830 O O . LEU B 1 34 ? 31.824 -44.511 21.653 1.000 39.772 32 LEU BBB O 1
ATOM 835 N N . ALA B 1 35 ? 29.802 -45.425 22.187 1.000 41.221 33 ALA BBB N 1
ATOM 836 C CA . ALA B 1 35 ? 29.788 -45.004 23.605 1.000 39.811 33 ALA BBB CA 1
ATOM 837 C C . ALA B 1 35 ? 31.048 -45.509 24.330 1.000 42.166 33 ALA BBB C 1
ATOM 838 O O . ALA B 1 35 ? 31.613 -44.779 25.177 1.000 43.912 33 ALA BBB O 1
ATOM 840 N N . LYS B 1 36 ? 31.556 -46.669 23.945 1.000 42.846 34 LYS BBB N 1
ATOM 841 C CA . LYS B 1 36 ? 32.792 -47.260 24.520 1.000 46.929 34 LYS BBB CA 1
ATOM 842 C C . LYS B 1 36 ? 34.009 -46.339 24.331 1.000 43.827 34 LYS BBB C 1
ATOM 843 O O . LYS B 1 36 ? 34.945 -46.461 25.130 1.000 43.054 34 LYS BBB O 1
ATOM 849 N N . PHE B 1 37 ? 34.045 -45.503 23.284 1.000 43.589 35 PHE BBB N 1
ATOM 850 C CA . PHE B 1 37 ? 35.168 -44.565 22.991 1.000 40.821 35 PHE BBB CA 1
ATOM 851 C C . PHE B 1 37 ? 34.730 -43.117 23.232 1.000 40.823 35 PHE BBB C 1
ATOM 852 O O . PHE B 1 37 ? 35.406 -42.181 22.732 1.000 38.848 35 PHE BBB O 1
ATOM 860 N N . GLY B 1 38 ? 33.666 -42.923 24.017 1.000 42.549 36 GLY BBB N 1
ATOM 861 C CA . GLY B 1 38 ? 33.214 -41.587 24.463 1.000 43.768 36 GLY BBB CA 1
ATOM 862 C C . GLY B 1 38 ? 32.358 -40.839 23.434 1.000 41.841 36 GLY BBB C 1
ATOM 863 O O . GLY B 1 38 ? 32.082 -39.669 23.671 1.000 45.424 36 GLY BBB O 1
ATOM 864 N N . PHE B 1 39 ? 31.916 -41.469 22.349 1.000 42.356 37 PHE BBB N 1
ATOM 865 C CA . PHE B 1 39 ? 31.070 -40.798 21.329 1.000 46.405 37 PHE BBB CA 1
ATOM 866 C C . PHE B 1 39 ? 29.595 -41.014 21.659 1.000 50.827 37 PHE BBB C 1
ATOM 867 O O . PHE B 1 39 ? 29.108 -42.149 21.475 1.000 57.864 37 PHE BBB O 1
ATOM 875 N N . VAL B 1 40 ? 28.917 -39.938 22.066 1.000 55.654 38 VAL BBB N 1
ATOM 876 C CA . VAL B 1 40 ? 27.486 -39.925 22.496 1.000 57.859 38 VAL BBB CA 1
ATOM 877 C C . VAL B 1 40 ? 26.655 -39.244 21.399 1.000 51.698 38 VAL BBB C 1
ATOM 878 O O . VAL B 1 40 ? 27.140 -38.257 20.820 1.000 51.468 38 VAL BBB O 1
ATOM 882 N N . ARG B 1 41 ? 25.453 -39.745 21.109 1.000 52.258 39 ARG BBB N 1
ATOM 883 C CA . ARG B 1 41 ? 24.506 -39.089 20.163 1.000 54.704 39 ARG BBB CA 1
ATOM 884 C C . ARG B 1 41 ? 24.013 -37.760 20.764 1.000 54.142 39 ARG BBB C 1
ATOM 885 O O . ARG B 1 41 ? 23.435 -37.776 21.847 1.000 51.149 39 ARG BBB O 1
ATOM 893 N N . THR B 1 42 ? 24.279 -36.641 20.091 1.000 58.798 40 THR BBB N 1
ATOM 894 C CA . THR B 1 42 ? 24.028 -35.271 20.604 1.000 65.854 40 THR BBB CA 1
ATOM 895 C C . THR B 1 42 ? 22.904 -34.607 19.807 1.000 66.867 40 THR BBB C 1
ATOM 896 O O . THR B 1 42 ? 22.101 -33.928 20.458 1.000 80.022 40 THR BBB O 1
ATOM 900 N N . GLN B 1 43 ? 22.839 -34.771 18.480 1.000 71.721 41 GLN BBB N 1
ATOM 901 C CA . GLN B 1 43 ? 21.838 -34.051 17.637 1.000 75.370 41 GLN BBB CA 1
ATOM 902 C C . GLN B 1 43 ? 21.560 -34.803 16.335 1.000 80.741 41 GLN BBB C 1
ATOM 903 O O . GLN B 1 43 ? 22.076 -34.393 15.278 1.000 89.222 41 GLN BBB O 1
ATOM 909 N N . GLY B 1 44 ? 20.693 -35.809 16.409 1.000 85.533 42 GLY BBB N 1
ATOM 910 C CA . GLY B 1 44 ? 20.283 -36.624 15.255 1.000 86.792 42 GLY BBB CA 1
ATOM 911 C C . GLY B 1 44 ? 21.053 -37.918 15.263 1.000 86.495 42 GLY BBB C 1
ATOM 912 O O . GLY B 1 44 ? 21.164 -38.503 16.333 1.000 101.935 42 GLY BBB O 1
ATOM 913 N N . SER B 1 45 ? 21.587 -38.333 14.118 1.000 85.859 43 SER BBB N 1
ATOM 914 C CA . SER B 1 45 ? 22.503 -39.498 14.008 1.000 79.264 43 SER BBB CA 1
ATOM 915 C C . SER B 1 45 ? 23.940 -38.971 14.012 1.000 64.471 43 SER BBB C 1
ATOM 916 O O . SER B 1 45 ? 24.749 -39.419 13.195 1.000 72.334 43 SER BBB O 1
ATOM 919 N N . LEU B 1 46 ? 24.211 -37.996 14.869 1.000 58.704 44 LEU BBB N 1
ATOM 920 C CA . LEU B 1 46 ? 25.532 -37.348 14.996 1.000 54.891 44 LEU BBB CA 1
ATOM 921 C C . LEU B 1 46 ? 26.084 -37.734 16.359 1.000 49.134 44 LEU BBB C 1
ATOM 922 O O . LEU B 1 46 ? 25.455 -37.358 17.339 1.000 47.488 44 LEU BBB O 1
ATOM 927 N N . TYR B 1 47 ? 27.176 -38.493 16.400 1.000 42.250 45 TYR BBB N 1
ATOM 928 C CA . TYR B 1 47 ? 27.842 -38.902 17.653 1.000 39.819 45 TYR BBB CA 1
ATOM 929 C C . TYR B 1 47 ? 29.079 -38.025 17.852 1.000 40.570 45 TYR BBB C 1
ATOM 930 O O . TYR B 1 47 ? 29.890 -37.881 16.928 1.000 43.095 45 TYR BBB O 1
ATOM 939 N N . THR B 1 48 ? 29.195 -37.417 19.032 1.000 41.232 46 THR BBB N 1
ATOM 940 C CA . THR B 1 48 ? 30.268 -36.458 19.373 1.000 39.785 46 THR BBB CA 1
ATOM 941 C C . THR B 1 48 ? 31.023 -36.914 20.612 1.000 38.059 46 THR BBB C 1
ATOM 942 O O . THR B 1 48 ? 30.455 -37.625 21.460 1.000 46.871 46 THR BBB O 1
ATOM 946 N N . ASN B 1 49 ? 32.270 -36.487 20.656 1.000 36.624 47 ASN BBB N 1
ATOM 947 C CA . ASN B 1 49 ? 33.248 -36.653 21.747 1.000 40.056 47 ASN BBB CA 1
ATOM 948 C C . ASN B 1 49 ? 34.059 -35.355 21.777 1.000 44.512 47 ASN BBB C 1
ATOM 949 O O . ASN B 1 49 ? 34.774 -35.095 20.792 1.000 44.189 47 ASN BBB O 1
ATOM 954 N N . MET B 1 50 ? 33.903 -34.566 22.837 1.000 49.220 48 MET BBB N 1
ATOM 955 C CA . MET B 1 50 ? 34.554 -33.244 23.029 1.000 63.040 48 MET BBB CA 1
ATOM 956 C C . MET B 1 50 ? 35.989 -33.438 23.513 1.000 59.486 48 MET BBB C 1
ATOM 957 O O . MET B 1 50 ? 36.728 -32.454 23.512 1.000 69.925 48 MET BBB O 1
ATOM 962 N N . ASN B 1 51 ? 36.360 -34.646 23.929 1.000 56.605 49 ASN BBB N 1
ATOM 963 C CA . ASN B 1 51 ? 37.491 -34.841 24.871 1.000 69.116 49 ASN BBB CA 1
ATOM 964 C C . ASN B 1 51 ? 38.745 -35.291 24.123 1.000 71.142 49 ASN BBB C 1
ATOM 965 O O . ASN B 1 51 ? 39.745 -34.550 24.203 1.000 81.710 49 ASN BBB O 1
ATOM 970 N N . GLU B 1 52 ? 38.699 -36.435 23.430 1.000 66.283 50 GLU BBB N 1
ATOM 971 C CA . GLU B 1 52 ? 39.917 -37.219 23.083 1.000 64.135 50 GLU BBB CA 1
ATOM 972 C C . GLU B 1 52 ? 40.447 -36.823 21.691 1.000 60.805 50 GLU BBB C 1
ATOM 973 O O . GLU B 1 52 ? 40.051 -35.752 21.142 1.000 57.262 50 GLU BBB O 1
ATOM 979 N N . ASP B 1 53 ? 41.357 -37.645 21.163 1.000 54.348 51 ASP BBB N 1
ATOM 980 C CA . ASP B 1 53 ? 42.228 -37.320 20.010 1.000 50.840 51 ASP BBB CA 1
ATOM 981 C C . ASP B 1 53 ? 41.851 -38.219 18.824 1.000 45.538 51 ASP BBB C 1
ATOM 982 O O . ASP B 1 53 ? 40.821 -38.919 18.894 1.000 45.634 51 ASP BBB O 1
ATOM 987 N N . MET B 1 54 ? 42.649 -38.188 17.762 1.000 40.542 52 MET BBB N 1
ATOM 988 C CA . MET B 1 54 ? 42.452 -39.013 16.549 1.000 42.847 52 MET BBB CA 1
ATOM 989 C C . MET B 1 54 ? 42.670 -40.489 16.869 1.000 39.342 52 MET BBB C 1
ATOM 990 O O . MET B 1 54 ? 42.007 -41.306 16.230 1.000 41.440 52 MET BBB O 1
ATOM 995 N N . ALA B 1 55 ? 43.565 -40.837 17.791 1.000 37.434 53 ALA BBB N 1
ATOM 996 C CA . ALA B 1 55 ? 43.815 -42.256 18.131 1.000 38.997 53 ALA BBB CA 1
ATOM 997 C C . ALA B 1 55 ? 42.519 -42.867 18.682 1.000 38.198 53 ALA BBB C 1
ATOM 998 O O . ALA B 1 55 ? 42.150 -43.961 18.256 1.000 38.548 53 ALA BBB O 1
ATOM 1000 N N . ASN B 1 56 ? 41.835 -42.150 19.574 1.000 35.703 54 ASN BBB N 1
ATOM 1001 C CA . ASN B 1 56 ? 40.556 -42.595 20.166 1.000 35.853 54 ASN BBB CA 1
ATOM 1002 C C . ASN B 1 56 ? 39.524 -42.749 19.045 1.000 36.897 54 ASN BBB C 1
ATOM 1003 O O . ASN B 1 56 ? 38.906 -43.824 18.979 1.000 35.744 54 ASN BBB O 1
ATOM 1008 N N . LEU B 1 57 ? 39.356 -41.739 18.183 1.000 34.906 55 LEU BBB N 1
ATOM 1009 C CA . LEU B 1 57 ? 38.418 -41.830 17.025 1.000 38.637 55 LEU BBB CA 1
ATOM 1010 C C . LEU B 1 57 ? 38.766 -43.062 16.173 1.000 40.622 55 LEU BBB C 1
ATOM 1011 O O . LEU B 1 57 ? 37.827 -43.804 15.752 1.000 34.569 55 LEU BBB O 1
ATOM 1016 N N . PHE B 1 58 ? 40.057 -43.282 15.927 1.000 39.558 56 PHE BBB N 1
ATOM 1017 C CA . PHE B 1 58 ? 40.548 -44.420 15.119 1.000 45.199 56 PHE BBB CA 1
ATOM 1018 C C . PHE B 1 58 ? 40.106 -45.755 15.730 1.000 43.523 56 PHE BBB C 1
ATOM 1019 O O . PHE B 1 58 ? 39.647 -46.629 14.990 1.000 43.369 56 PHE BBB O 1
ATOM 1027 N N . GLN B 1 59 ? 40.296 -45.984 17.024 1.000 44.308 57 GLN BBB N 1
ATOM 1028 C CA . GLN B 1 59 ? 39.942 -47.334 17.560 1.000 51.343 57 GLN BBB CA 1
ATOM 1029 C C . GLN B 1 59 ? 38.417 -47.479 17.641 1.000 45.901 57 GLN BBB C 1
ATOM 1030 O O . GLN B 1 59 ? 37.962 -48.616 17.415 1.000 47.336 57 GLN BBB O 1
ATOM 1036 N N . ALA B 1 60 ? 37.662 -46.381 17.823 1.000 43.520 58 ALA BBB N 1
ATOM 1037 C CA . ALA B 1 60 ? 36.192 -46.344 17.620 1.000 41.548 58 ALA BBB CA 1
ATOM 1038 C C . ALA B 1 60 ? 35.843 -46.883 16.228 1.000 42.045 58 ALA BBB C 1
ATOM 1039 O O . ALA B 1 60 ? 34.902 -47.675 16.135 1.000 40.701 58 ALA BBB O 1
ATOM 1041 N N . MET B 1 61 ? 36.563 -46.456 15.182 1.000 40.172 59 MET BBB N 1
ATOM 1042 C CA . MET B 1 61 ? 36.256 -46.848 13.778 1.000 38.122 59 MET BBB CA 1
ATOM 1043 C C . MET B 1 61 ? 36.656 -48.316 13.565 1.000 41.666 59 MET BBB C 1
ATOM 1044 O O . MET B 1 61 ? 35.915 -49.012 12.836 1.000 40.198 59 MET BBB O 1
ATOM 1049 N N . ASN B 1 62 ? 37.752 -48.778 14.191 1.000 40.299 60 ASN BBB N 1
ATOM 1050 C CA . ASN B 1 62 ? 38.175 -50.206 14.144 1.000 42.488 60 ASN BBB CA 1
ATOM 1051 C C . ASN B 1 62 ? 37.070 -51.046 14.795 1.000 46.365 60 ASN BBB C 1
ATOM 1052 O O . ASN B 1 62 ? 36.706 -52.089 14.214 1.000 47.963 60 ASN BBB O 1
ATOM 1057 N N . ALA B 1 63 ? 36.532 -50.582 15.930 1.000 47.352 61 ALA BBB N 1
ATOM 1058 C CA . ALA B 1 63 ? 35.505 -51.296 16.719 1.000 44.157 61 ALA BBB CA 1
ATOM 1059 C C . ALA B 1 63 ? 34.258 -51.486 15.851 1.000 44.592 61 ALA BBB C 1
ATOM 1060 O O . ALA B 1 63 ? 33.758 -52.624 15.794 1.000 46.176 61 ALA BBB O 1
ATOM 1062 N N . LEU B 1 64 ? 33.822 -50.447 15.127 1.000 48.321 62 LEU BBB N 1
ATOM 1063 C CA . LEU B 1 64 ? 32.701 -50.551 14.146 1.000 47.961 62 LEU BBB CA 1
ATOM 1064 C C . LEU B 1 64 ? 33.046 -51.602 13.079 1.000 59.440 62 LEU BBB C 1
ATOM 1065 O O . LEU B 1 64 ? 32.245 -52.542 12.871 1.000 62.333 62 LEU BBB O 1
ATOM 1070 N N . LYS B 1 65 ? 34.197 -51.425 12.419 1.000 66.778 63 LYS BBB N 1
ATOM 1071 C CA . LYS B 1 65 ? 34.718 -52.292 11.329 1.000 73.901 63 LYS BBB CA 1
ATOM 1072 C C . LYS B 1 65 ? 34.529 -53.775 11.673 1.000 78.567 63 LYS BBB C 1
ATOM 1073 O O . LYS B 1 65 ? 34.276 -54.540 10.740 1.000 68.459 63 LYS BBB O 1
ATOM 1079 N N . GLN B 1 66 ? 34.707 -54.166 12.942 1.000 83.823 64 GLN BBB N 1
ATOM 1080 C CA . GLN B 1 66 ? 34.717 -55.592 13.357 1.000 86.911 64 GLN BBB CA 1
ATOM 1081 C C . GLN B 1 66 ? 33.279 -56.116 13.387 1.000 84.079 64 GLN BBB C 1
ATOM 1082 O O . GLN B 1 66 ? 33.111 -57.341 13.306 1.000 86.627 64 GLN BBB O 1
ATOM 1088 N N . LEU B 1 67 ? 32.277 -55.237 13.456 1.000 85.469 65 LEU BBB N 1
ATOM 1089 C CA . LEU B 1 67 ? 30.852 -55.665 13.403 1.000 85.562 65 LEU BBB CA 1
ATOM 1090 C C . LEU B 1 67 ? 30.534 -56.251 12.020 1.000 86.244 65 LEU BBB C 1
ATOM 1091 O O . LEU B 1 67 ? 30.421 -55.472 11.053 1.000 84.163 65 LEU BBB O 1
ATOM 1096 N N . ALA B 1 68 ? 30.368 -57.580 11.966 1.000 92.190 66 ALA BBB N 1
ATOM 1097 C CA . ALA B 1 68 ? 29.939 -58.407 10.808 1.000 90.500 66 ALA BBB CA 1
ATOM 1098 C C . ALA B 1 68 ? 29.022 -57.631 9.846 1.000 86.682 66 ALA BBB C 1
ATOM 1099 O O . ALA B 1 68 ? 29.403 -57.468 8.668 1.000 85.823 66 ALA BBB O 1
ATOM 1101 N N . TRP B 1 69 ? 27.879 -57.150 10.341 1.000 76.090 67 TRP BBB N 1
ATOM 1102 C CA . TRP B 1 69 ? 26.730 -56.654 9.535 1.000 70.192 67 TRP BBB CA 1
ATOM 1103 C C . TRP B 1 69 ? 26.858 -55.175 9.154 1.000 72.171 67 TRP BBB C 1
ATOM 1104 O O . TRP B 1 69 ? 25.945 -54.682 8.433 1.000 65.843 67 TRP BBB O 1
ATOM 1115 N N . ILE B 1 70 ? 27.848 -54.442 9.667 1.000 64.662 68 ILE BBB N 1
ATOM 1116 C CA . ILE B 1 70 ? 27.855 -52.960 9.488 1.000 65.452 68 ILE BBB CA 1
ATOM 1117 C C . ILE B 1 70 ? 28.145 -52.623 8.018 1.000 67.526 68 ILE BBB C 1
ATOM 1118 O O . ILE B 1 70 ? 27.719 -51.534 7.564 1.000 63.675 68 ILE BBB O 1
ATOM 1123 N N . SER B 1 71 ? 28.844 -53.510 7.304 1.000 69.724 69 SER BBB N 1
ATOM 1124 C CA . SER B 1 71 ? 29.210 -53.320 5.876 1.000 80.796 69 SER BBB CA 1
ATOM 1125 C C . SER B 1 71 ? 27.928 -53.297 5.032 1.000 80.064 69 SER BBB C 1
ATOM 1126 O O . SER B 1 71 ? 27.756 -52.354 4.240 1.000 75.679 69 SER BBB O 1
ATOM 1129 N N . GLN B 1 72 ? 27.035 -54.266 5.235 1.000 82.620 70 GLN BBB N 1
ATOM 1130 C CA . GLN B 1 72 ? 25.733 -54.331 4.519 1.000 89.880 70 GLN BBB CA 1
ATOM 1131 C C . GLN B 1 72 ? 24.893 -53.094 4.868 1.000 87.251 70 GLN BBB C 1
ATOM 1132 O O . GLN B 1 72 ? 24.276 -52.531 3.940 1.000 95.489 70 GLN BBB O 1
ATOM 1138 N N . SER B 1 73 ? 24.889 -52.656 6.132 1.000 77.761 71 SER BBB N 1
ATOM 1139 C CA . SER B 1 73 ? 23.828 -51.754 6.660 1.000 81.482 71 SER BBB CA 1
ATOM 1140 C C . SER B 1 73 ? 24.296 -50.307 6.899 1.000 79.216 71 SER BBB C 1
ATOM 1141 O O . SER B 1 73 ? 23.488 -49.571 7.487 1.000 83.764 71 SER BBB O 1
ATOM 1144 N N . VAL B 1 74 ? 25.505 -49.895 6.478 1.000 73.250 72 VAL BBB N 1
ATOM 1145 C CA . VAL B 1 74 ? 25.925 -48.455 6.453 1.000 67.907 72 VAL BBB CA 1
ATOM 1146 C C . VAL B 1 74 ? 26.122 -48.051 4.985 1.000 61.781 72 VAL BBB C 1
ATOM 1147 O O . VAL B 1 74 ? 26.834 -48.752 4.287 1.000 62.490 72 VAL BBB O 1
ATOM 1151 N N . ARG B 1 75 ? 25.499 -46.957 4.539 1.000 64.470 73 ARG BBB N 1
ATOM 1152 C CA . ARG B 1 75 ? 25.629 -46.448 3.147 1.000 65.816 73 ARG BBB CA 1
ATOM 1153 C C . ARG B 1 75 ? 26.737 -45.404 3.091 1.000 61.529 73 ARG BBB C 1
ATOM 1154 O O . ARG B 1 75 ? 27.502 -45.404 2.111 1.000 59.170 73 ARG BBB O 1
ATOM 1162 N N . ASP B 1 76 ? 26.766 -44.519 4.084 1.000 51.406 74 ASP BBB N 1
ATOM 1163 C CA . ASP B 1 76 ? 27.668 -43.346 4.116 1.000 52.745 74 ASP BBB CA 1
ATOM 1164 C C . ASP B 1 76 ? 28.086 -43.154 5.574 1.000 52.291 74 ASP BBB C 1
ATOM 1165 O O . ASP B 1 76 ? 27.211 -43.209 6.439 1.000 56.372 74 ASP BBB O 1
ATOM 1170 N N . ILE B 1 77 ? 29.377 -43.020 5.859 1.000 49.271 75 ILE BBB N 1
ATOM 1171 C CA . ILE B 1 77 ? 29.851 -42.705 7.236 1.000 43.981 75 ILE BBB CA 1
ATOM 1172 C C . ILE B 1 77 ? 31.003 -41.725 7.101 1.000 43.973 75 ILE BBB C 1
ATOM 1173 O O . ILE B 1 77 ? 31.937 -41.998 6.316 1.000 43.640 75 ILE BBB O 1
ATOM 1178 N N . ARG B 1 78 ? 30.869 -40.601 7.787 1.000 42.050 76 ARG BBB N 1
ATOM 1179 C CA . ARG B 1 78 ? 31.837 -39.488 7.793 1.000 42.599 76 ARG BBB CA 1
ATOM 1180 C C . ARG B 1 78 ? 32.369 -39.354 9.207 1.000 41.444 76 ARG BBB C 1
ATOM 1181 O O . ARG B 1 78 ? 31.582 -39.549 10.151 1.000 39.556 76 ARG BBB O 1
ATOM 1189 N N . ALA B 1 79 ? 33.636 -38.971 9.334 1.000 36.976 77 ALA BBB N 1
ATOM 1190 C CA . ALA B 1 79 ? 34.198 -38.443 10.595 1.000 34.268 77 ALA BBB CA 1
ATOM 1191 C C . ALA B 1 79 ? 34.831 -37.086 10.290 1.000 34.770 77 ALA BBB C 1
ATOM 1192 O O . ALA B 1 79 ? 35.242 -36.839 9.131 1.000 33.264 77 ALA BBB O 1
ATOM 1194 N N . PHE B 1 80 ? 34.902 -36.218 11.288 1.000 34.124 78 PHE BBB N 1
ATOM 1195 C CA . PHE B 1 80 ? 35.352 -34.837 11.058 1.000 35.981 78 PHE BBB CA 1
ATOM 1196 C C . PHE B 1 80 ? 35.586 -34.179 12.398 1.000 36.415 78 PHE BBB C 1
ATOM 1197 O O . PHE B 1 80 ? 35.103 -34.660 13.415 1.000 35.823 78 PHE BBB O 1
ATOM 1205 N N . ARG B 1 81 ? 36.325 -33.087 12.340 1.000 41.203 79 ARG BBB N 1
ATOM 1206 C CA . ARG B 1 81 ? 36.536 -32.201 13.490 1.000 48.040 79 ARG BBB CA 1
ATOM 1207 C C . ARG B 1 81 ? 35.502 -31.078 13.448 1.000 40.866 79 ARG BBB C 1
ATOM 1208 O O . ARG B 1 81 ? 35.325 -30.476 12.400 1.000 43.837 79 ARG BBB O 1
ATOM 1216 N N . ILE B 1 82 ? 34.862 -30.832 14.579 1.000 40.735 80 ILE BBB N 1
ATOM 1217 C CA . ILE B 1 82 ? 33.977 -29.659 14.789 1.000 47.406 80 ILE BBB CA 1
ATOM 1218 C C . ILE B 1 82 ? 34.795 -28.522 15.412 1.000 50.543 80 ILE BBB C 1
ATOM 1219 O O . ILE B 1 82 ? 35.496 -28.765 16.403 1.000 47.515 80 ILE BBB O 1
ATOM 1224 N N . GLU B 1 83 ? 34.660 -27.320 14.851 1.000 55.874 81 GLU BBB N 1
ATOM 1225 C CA . GLU B 1 83 ? 35.194 -26.054 15.408 1.000 51.859 81 GLU BBB CA 1
ATOM 1226 C C . GLU B 1 83 ? 34.043 -25.059 15.539 1.000 50.862 81 GLU BBB C 1
ATOM 1227 O O . GLU B 1 83 ? 32.994 -25.223 14.833 1.000 50.125 81 GLU BBB O 1
ATOM 1233 N N . GLN B 1 84 ? 34.221 -24.083 16.424 1.000 45.713 82 GLN BBB N 1
ATOM 1234 C CA . GLN B 1 84 ? 33.318 -22.927 16.588 1.000 45.018 82 GLN BBB CA 1
ATOM 1235 C C . GLN B 1 84 ? 31.926 -23.469 16.883 1.000 46.322 82 GLN BBB C 1
ATOM 1236 O O . GLN B 1 84 ? 30.942 -22.931 16.383 1.000 51.185 82 GLN BBB O 1
ATOM 1242 N N . TRP B 1 85 ? 31.872 -24.556 17.634 1.000 46.038 83 TRP BBB N 1
ATOM 1243 C CA . TRP B 1 85 ? 30.610 -25.132 18.141 1.000 45.182 83 TRP BBB CA 1
ATOM 1244 C C . TRP B 1 85 ? 29.831 -23.980 18.784 1.000 44.533 83 TRP BBB C 1
ATOM 1245 O O . TRP B 1 85 ? 30.364 -23.379 19.716 1.000 41.272 83 TRP BBB O 1
ATOM 1256 N N . SER B 1 86 ? 28.669 -23.607 18.242 1.000 40.597 84 SER BBB N 1
ATOM 1257 C CA . SER B 1 86 ? 27.900 -22.439 18.732 1.000 41.569 84 SER BBB CA 1
ATOM 1258 C C . SER B 1 86 ? 26.443 -22.821 18.951 1.000 35.516 84 SER BBB C 1
ATOM 1259 O O . SER B 1 86 ? 25.865 -23.533 18.133 1.000 35.823 84 SER BBB O 1
ATOM 1262 N N . ASP B 1 87 ? 25.858 -22.273 19.996 1.000 36.797 85 ASP BBB N 1
ATOM 1263 C CA . ASP B 1 87 ? 24.490 -22.606 20.439 1.000 41.204 85 ASP BBB CA 1
ATOM 1264 C C . ASP B 1 87 ? 23.569 -21.446 20.046 1.000 40.782 85 ASP BBB C 1
ATOM 1265 O O . ASP B 1 87 ? 23.716 -20.360 20.620 1.000 43.173 85 ASP BBB O 1
ATOM 1270 N N . PHE B 1 88 ? 22.648 -21.696 19.109 1.000 38.329 86 PHE BBB N 1
ATOM 1271 C CA . PHE B 1 88 ? 21.709 -20.706 18.531 1.000 39.704 86 PHE BBB CA 1
ATOM 1272 C C . PHE B 1 88 ? 20.314 -20.856 19.121 1.000 39.532 86 PHE BBB C 1
ATOM 1273 O O . PHE B 1 88 ? 19.398 -20.216 18.579 1.000 39.091 86 PHE BBB O 1
ATOM 1281 N N . THR B 1 89 ? 20.155 -21.662 20.173 1.000 48.454 87 THR BBB N 1
ATOM 1282 C CA . THR B 1 89 ? 18.835 -21.979 20.788 1.000 46.971 87 THR BBB CA 1
ATOM 1283 C C . THR B 1 89 ? 18.187 -20.698 21.316 1.000 47.898 87 THR BBB C 1
ATOM 1284 O O . THR B 1 89 ? 17.017 -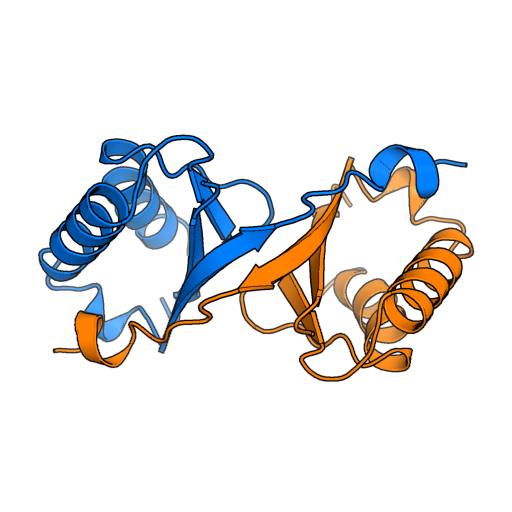20.466 20.983 1.000 47.251 87 THR BBB O 1
ATOM 1288 N N . ASP B 1 90 ? 18.927 -19.898 22.085 1.000 51.147 88 ASP BBB N 1
ATOM 1289 C CA . ASP B 1 90 ? 18.464 -18.571 22.579 1.000 59.391 88 ASP BBB CA 1
ATOM 1290 C C . ASP B 1 90 ? 18.247 -17.633 21.378 1.000 59.080 88 ASP BBB C 1
ATOM 1291 O O . ASP B 1 90 ? 17.182 -16.992 21.304 1.000 59.876 88 ASP BBB O 1
ATOM 1296 N N . PHE B 1 91 ? 19.196 -17.593 20.445 1.000 59.997 89 PHE BBB N 1
ATOM 1297 C CA . PHE B 1 91 ? 19.132 -16.793 19.197 1.000 65.205 89 PHE BBB CA 1
ATOM 1298 C C . PHE B 1 91 ? 17.808 -17.052 18.473 1.000 68.980 89 PHE BBB C 1
ATOM 1299 O O . PHE B 1 91 ? 17.298 -16.090 17.880 1.000 68.039 89 PHE BBB O 1
ATOM 1307 N N . ILE B 1 92 ? 17.289 -18.291 18.532 1.000 68.897 90 ILE BBB N 1
ATOM 1308 C CA . ILE B 1 92 ? 16.070 -18.780 17.806 1.000 72.298 90 ILE BBB CA 1
ATOM 1309 C C . ILE B 1 92 ? 14.837 -18.671 18.709 1.000 79.906 90 ILE BBB C 1
ATOM 1310 O O . ILE B 1 92 ? 13.765 -18.314 18.187 1.000 80.249 90 ILE BBB O 1
ATOM 1315 N N . ARG B 1 93 ? 14.985 -19.009 19.993 1.000 90.027 91 ARG BBB N 1
ATOM 1316 C CA . ARG B 1 93 ? 13.875 -19.187 20.967 1.000 96.270 91 ARG BBB CA 1
ATOM 1317 C C . ARG B 1 93 ? 13.395 -17.823 21.493 1.000 97.312 91 ARG BBB C 1
ATOM 1318 O O . ARG B 1 93 ? 12.487 -17.817 22.335 1.000 96.978 91 ARG BBB O 1
ATOM 1326 N N . ASN B 1 94 ? 13.956 -16.708 21.008 1.000 103.111 92 ASN BBB N 1
ATOM 1327 C CA . ASN B 1 94 ? 13.423 -15.338 21.254 1.000 111.819 92 ASN BBB CA 1
ATOM 1328 C C . ASN B 1 94 ? 12.232 -15.118 20.310 1.000 116.791 92 ASN BBB C 1
ATOM 1329 O O . ASN B 1 94 ? 11.883 -14.031 19.843 1.000 117.630 92 ASN BBB O 1
#

Secondary structure (P-SEA, 3-state):
cbbbbbbccccccaaaaaaaaaaaaaccccccccbbbbccccaaaaaaaaaaaaacccccccccbbbbbbbcccccccccccc/cccccccccccccaaaaaaaaaaaaccccccccbbbbccccaaaaaaaaaaaaacccccccccbbbbbbbcccccccccccc

Sequence (165 aa):
AMYAIAFNLVVVQEAYTDIGAVLAKFGFVRTQGSLYTNMNEDMANLFQAMNALKQLAWISQSVRDIRAFRIEQWSDFTDFIRNAMYAIAFNLVVQEAYTDIGAVLAKFGFVRTQGSLYTNMNEDMANLFQAMNALKQLAWISQSVRDIRAFRIEQWSDFTDFIRN